Protein AF-A0A482W9V4-F1 (afdb_monomer)

Structure (mmCIF, N/CA/C/O backbone):
data_AF-A0A482W9V4-F1
#
_entry.id   AF-A0A482W9V4-F1
#
loop_
_atom_site.group_PDB
_atom_site.id
_atom_site.type_symbol
_atom_site.label_atom_id
_atom_site.label_alt_id
_atom_site.label_comp_id
_atom_site.label_asym_id
_atom_site.label_entity_id
_atom_site.label_seq_id
_atom_site.pdbx_PDB_ins_code
_atom_site.Cartn_x
_atom_site.Cartn_y
_atom_site.Cartn_z
_atom_site.occupancy
_atom_site.B_iso_or_equiv
_atom_site.auth_seq_id
_atom_site.auth_comp_id
_atom_site.auth_asym_id
_atom_site.auth_atom_id
_atom_site.pdbx_PDB_model_num
ATOM 1 N N . MET A 1 1 ? 4.153 -11.109 2.364 1.00 65.38 1 MET A N 1
ATOM 2 C CA . MET A 1 1 ? 4.503 -10.778 0.962 1.00 65.38 1 MET A CA 1
ATOM 3 C C . MET A 1 1 ? 3.216 -10.373 0.270 1.00 65.38 1 MET A C 1
ATOM 5 O O . MET A 1 1 ? 2.221 -11.025 0.533 1.00 65.38 1 MET A O 1
ATOM 9 N N . VAL A 1 2 ? 3.223 -9.310 -0.537 1.00 76.44 2 VAL A N 1
ATOM 10 C CA . VAL A 1 2 ? 2.031 -8.893 -1.299 1.00 76.44 2 VAL A CA 1
ATOM 11 C C . VAL A 1 2 ? 1.816 -9.875 -2.442 1.00 76.44 2 VAL A C 1
ATOM 13 O O . VAL A 1 2 ? 2.743 -10.057 -3.242 1.00 76.44 2 VAL A O 1
ATOM 16 N N . ASN A 1 3 ? 0.646 -10.504 -2.492 1.00 86.19 3 ASN A N 1
ATOM 17 C CA . ASN A 1 3 ? 0.284 -11.434 -3.559 1.00 86.19 3 ASN A CA 1
ATOM 18 C C . ASN A 1 3 ? -0.063 -10.684 -4.862 1.00 86.19 3 ASN A C 1
ATOM 20 O O . ASN A 1 3 ? -0.162 -9.455 -4.883 1.00 86.19 3 ASN A O 1
ATOM 24 N N . ASP A 1 4 ? -0.215 -11.404 -5.973 1.00 86.88 4 ASP A N 1
ATOM 25 C CA . ASP A 1 4 ? -0.433 -10.760 -7.274 1.00 86.88 4 ASP A CA 1
ATOM 26 C C . ASP A 1 4 ? -1.785 -10.037 -7.377 1.00 86.88 4 ASP A C 1
ATOM 28 O O . ASP A 1 4 ? -1.856 -8.978 -8.002 1.00 86.88 4 ASP A O 1
ATOM 32 N N . GLN A 1 5 ? -2.819 -10.517 -6.680 1.00 87.38 5 GLN A N 1
ATOM 33 C CA . GLN A 1 5 ? -4.115 -9.837 -6.604 1.00 87.38 5 GLN A CA 1
ATOM 34 C C . GLN A 1 5 ? -3.994 -8.477 -5.904 1.00 87.38 5 GLN A C 1
ATOM 36 O O . GLN A 1 5 ? -4.447 -7.457 -6.422 1.00 87.38 5 GLN A O 1
ATOM 41 N N . GLU A 1 6 ? -3.326 -8.439 -4.751 1.00 88.19 6 GLU A N 1
ATOM 42 C CA . GLU A 1 6 ? -3.079 -7.206 -4.004 1.00 88.19 6 GLU A CA 1
ATOM 43 C C . GLU A 1 6 ? -2.221 -6.220 -4.809 1.00 88.19 6 GLU A C 1
ATOM 45 O O . GLU A 1 6 ? -2.440 -5.011 -4.746 1.00 88.19 6 GLU A O 1
ATOM 50 N N . A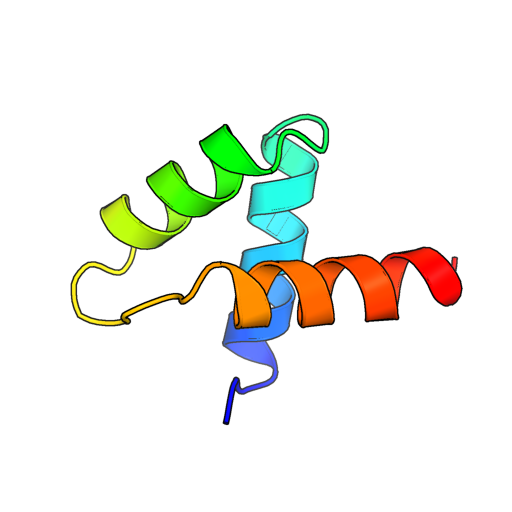RG A 1 7 ? -1.255 -6.711 -5.602 1.00 88.94 7 ARG A N 1
ATOM 51 C CA . ARG A 1 7 ? -0.466 -5.852 -6.501 1.00 88.94 7 ARG A CA 1
ATOM 52 C C . ARG A 1 7 ? -1.350 -5.182 -7.548 1.00 88.94 7 ARG A C 1
ATOM 54 O O . ARG A 1 7 ? -1.210 -3.977 -7.749 1.00 88.94 7 ARG A O 1
ATOM 61 N N . CYS A 1 8 ? -2.240 -5.934 -8.195 1.00 89.31 8 CYS A N 1
ATOM 62 C CA . CYS A 1 8 ? -3.178 -5.391 -9.176 1.00 89.31 8 CYS A CA 1
ATOM 63 C C . CYS A 1 8 ? -4.100 -4.337 -8.557 1.00 89.31 8 CYS A C 1
ATOM 65 O O . CYS A 1 8 ? -4.233 -3.252 -9.117 1.00 89.31 8 CYS A O 1
ATOM 67 N N . GLU A 1 9 ? -4.652 -4.608 -7.375 1.00 90.25 9 GLU A N 1
ATOM 68 C CA . GLU A 1 9 ? -5.498 -3.655 -6.645 1.00 90.25 9 GLU A CA 1
ATOM 69 C C . GLU A 1 9 ? -4.755 -2.364 -6.290 1.00 90.25 9 GLU A C 1
ATOM 71 O O . GLU A 1 9 ? -5.261 -1.269 -6.532 1.00 90.25 9 GLU A O 1
ATOM 76 N N . ILE A 1 10 ? -3.522 -2.467 -5.783 1.00 90.88 10 ILE A N 1
ATOM 77 C CA . ILE A 1 10 ? -2.695 -1.293 -5.473 1.00 90.88 10 ILE A CA 1
ATOM 78 C C . ILE A 1 10 ? -2.491 -0.421 -6.719 1.00 90.88 10 ILE A C 1
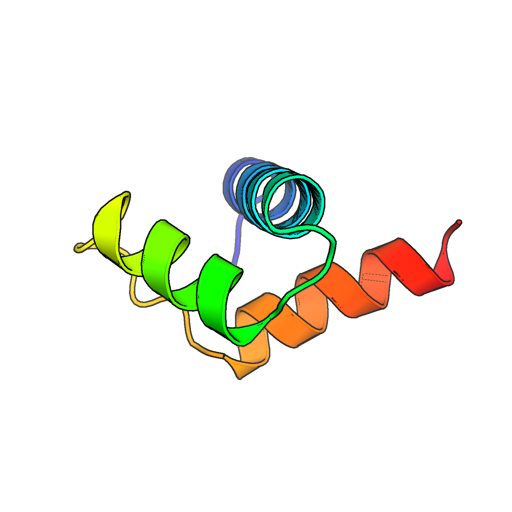ATOM 80 O O . ILE A 1 10 ? -2.615 0.803 -6.641 1.00 90.88 10 ILE A O 1
ATOM 84 N N . ILE A 1 11 ? -2.178 -1.033 -7.864 1.00 90.56 11 ILE A N 1
ATOM 85 C CA . ILE A 1 11 ? -1.950 -0.315 -9.126 1.00 90.56 11 ILE A CA 1
ATOM 86 C C . ILE A 1 11 ? -3.249 0.323 -9.620 1.00 90.56 11 ILE A C 1
ATOM 88 O O . ILE A 1 11 ? -3.237 1.486 -10.023 1.00 90.56 11 ILE A O 1
ATOM 92 N N . PHE A 1 12 ? -4.358 -0.417 -9.560 1.00 91.69 12 PHE A N 1
ATOM 93 C CA . PHE A 1 12 ? -5.674 0.053 -9.978 1.00 91.69 12 PHE A CA 1
ATOM 94 C C . PHE A 1 12 ? -6.110 1.272 -9.159 1.00 91.69 12 PHE A C 1
ATOM 96 O O . PHE A 1 12 ? -6.349 2.340 -9.720 1.00 91.69 12 PHE A O 1
ATOM 103 N N . VAL A 1 13 ? -6.103 1.161 -7.826 1.00 92.38 13 VAL A N 1
ATOM 104 C CA . VAL A 1 13 ? -6.461 2.268 -6.926 1.00 92.38 13 VAL A CA 1
ATOM 105 C C . VAL A 1 13 ? -5.528 3.463 -7.122 1.00 92.38 13 VAL A C 1
ATOM 107 O O . VAL A 1 13 ? -5.981 4.606 -7.119 1.00 92.38 13 VAL A O 1
ATOM 110 N N . TYR A 1 14 ? -4.230 3.232 -7.335 1.00 91.50 14 TYR A N 1
ATOM 111 C CA . TYR A 1 14 ? -3.284 4.309 -7.622 1.00 91.50 14 TYR A CA 1
ATOM 112 C C . TYR A 1 14 ? -3.590 5.042 -8.941 1.00 91.50 14 TYR A C 1
ATOM 114 O O . TYR A 1 14 ? -3.493 6.273 -8.990 1.00 91.50 14 TYR A O 1
ATOM 122 N N . GLY A 1 15 ? -3.981 4.309 -9.988 1.00 90.00 15 GLY A N 1
ATOM 123 C CA . GLY A 1 15 ? -4.428 4.864 -11.267 1.00 90.00 15 GLY A CA 1
ATOM 124 C C . GLY A 1 15 ? -5.686 5.721 -11.123 1.00 90.00 15 GLY A C 1
ATOM 125 O O . GLY A 1 15 ? -5.675 6.886 -11.522 1.00 90.00 15 GLY A O 1
ATOM 126 N N . GLU A 1 16 ? -6.712 5.190 -10.455 1.00 93.62 16 GLU A N 1
ATOM 127 C CA . GLU A 1 16 ? -7.972 5.890 -10.155 1.00 93.62 16 GLU A CA 1
ATOM 128 C C . GLU A 1 16 ? -7.747 7.167 -9.332 1.00 93.62 16 GLU A C 1
ATOM 130 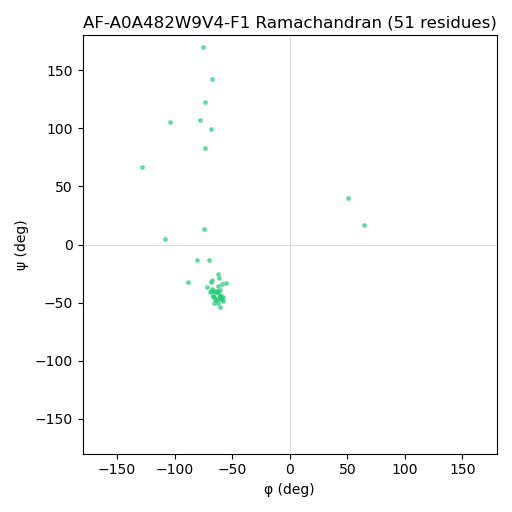O O . GLU A 1 16 ? -8.386 8.197 -9.543 1.00 93.62 16 GLU A O 1
ATOM 135 N N . CYS A 1 17 ? -6.752 7.150 -8.441 1.00 92.06 17 CYS A N 1
ATOM 136 C CA . CYS A 1 17 ? -6.338 8.318 -7.664 1.00 92.06 17 CYS A CA 1
ATOM 137 C C . CYS A 1 17 ? -5.543 9.352 -8.477 1.00 92.06 17 CYS A C 1
ATOM 139 O O . CYS A 1 17 ? -4.887 10.208 -7.884 1.00 92.06 17 CYS A O 1
ATOM 141 N N . ARG A 1 18 ? -5.518 9.273 -9.816 1.00 90.31 18 ARG A N 1
ATOM 142 C CA . ARG A 1 18 ? -4.696 10.133 -10.688 1.00 90.31 18 ARG A CA 1
ATOM 143 C C . ARG A 1 18 ? -3.232 10.169 -10.246 1.00 90.31 18 ARG A C 1
ATOM 145 O O . ARG A 1 18 ? -2.602 11.225 -10.237 1.00 90.31 18 ARG A O 1
ATOM 152 N N . ARG A 1 19 ? -2.698 9.014 -9.833 1.00 86.38 19 ARG A N 1
ATOM 153 C CA . ARG A 1 19 ? -1.329 8.860 -9.313 1.00 86.38 19 ARG A CA 1
ATOM 154 C C . ARG A 1 19 ? -1.068 9.605 -7.989 1.00 86.38 19 ARG A C 1
ATOM 156 O O . ARG A 1 19 ? 0.086 9.773 -7.583 1.00 86.38 19 ARG A O 1
ATOM 163 N N . ASN A 1 20 ? -2.118 10.007 -7.264 1.00 90.06 20 ASN A N 1
ATOM 164 C CA . ASN A 1 20 ? -2.009 10.569 -5.919 1.00 90.06 20 ASN A CA 1
ATOM 165 C C 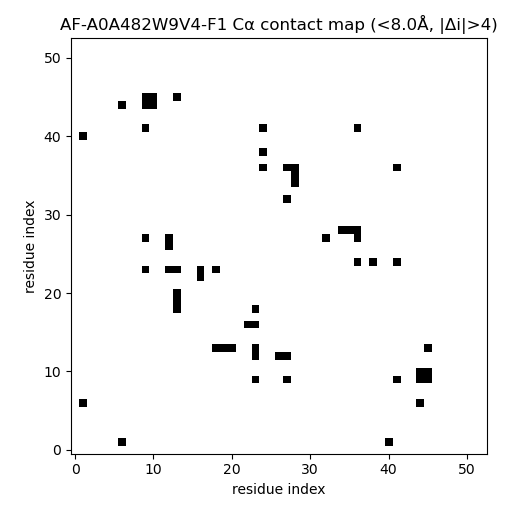. ASN A 1 20 ? -1.785 9.462 -4.884 1.00 90.06 20 ASN A C 1
ATOM 167 O O . ASN A 1 20 ? -2.686 8.715 -4.502 1.00 90.06 20 ASN A O 1
ATOM 171 N N . PHE A 1 21 ? -0.559 9.408 -4.377 1.00 89.25 21 PHE A N 1
ATOM 172 C CA . PHE A 1 21 ? -0.124 8.374 -3.451 1.00 89.25 21 PHE A CA 1
ATOM 173 C C . PHE A 1 21 ? -0.840 8.411 -2.091 1.00 89.25 21 PHE A C 1
ATOM 175 O O . PHE A 1 21 ? -1.187 7.368 -1.539 1.00 89.25 21 PHE A O 1
ATOM 182 N N . LYS A 1 22 ? -1.078 9.609 -1.543 1.00 90.56 22 LYS A N 1
ATOM 183 C CA . LYS A 1 22 ? -1.712 9.772 -0.225 1.00 90.56 22 LYS A CA 1
ATOM 184 C C . LYS A 1 22 ? -3.176 9.339 -0.270 1.00 90.56 22 LYS A C 1
ATOM 186 O O . LYS A 1 22 ? -3.650 8.683 0.653 1.00 90.56 22 LYS A O 1
ATOM 191 N N . GLN A 1 23 ? -3.864 9.682 -1.357 1.00 92.88 23 GLN A N 1
ATOM 192 C CA . GLN A 1 23 ? -5.245 9.274 -1.584 1.00 92.88 23 GLN A CA 1
ATOM 193 C C . GLN A 1 23 ? -5.351 7.760 -1.795 1.00 92.88 23 GLN A C 1
ATOM 195 O O . GLN A 1 23 ? -6.184 7.12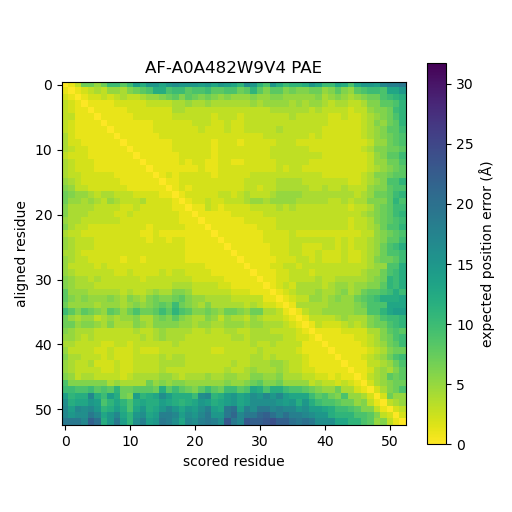3 -1.158 1.00 92.88 23 GLN A O 1
ATOM 200 N N . ALA A 1 24 ? -4.453 7.175 -2.593 1.00 92.19 24 ALA A N 1
A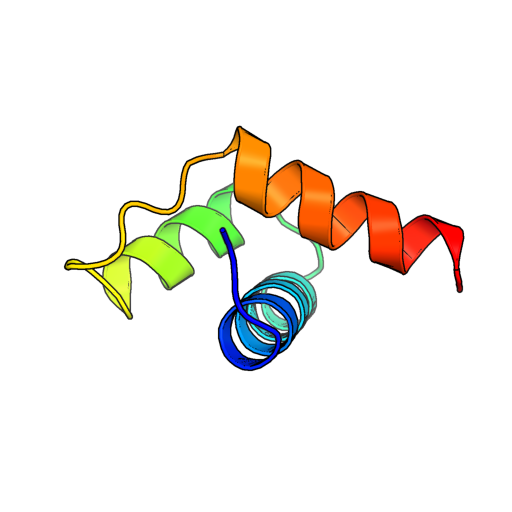TOM 201 C CA . ALA A 1 24 ? -4.449 5.738 -2.855 1.00 92.19 24 ALA A CA 1
ATOM 202 C C . ALA A 1 24 ? -4.257 4.903 -1.581 1.00 92.19 24 ALA A C 1
ATOM 204 O O . ALA A 1 24 ? -4.990 3.943 -1.365 1.00 92.19 24 ALA A O 1
ATOM 205 N N . ILE A 1 25 ? -3.327 5.293 -0.697 1.00 90.50 25 ILE A N 1
ATOM 206 C CA . ILE A 1 25 ? -3.145 4.618 0.600 1.00 90.50 25 ILE A CA 1
ATOM 207 C C . ILE A 1 25 ? -4.420 4.671 1.430 1.00 90.50 25 ILE A C 1
ATOM 209 O O . ILE A 1 25 ? -4.822 3.652 1.983 1.00 90.50 25 ILE A O 1
ATOM 213 N N . ARG A 1 26 ? -5.046 5.848 1.522 1.00 92.12 26 ARG A N 1
ATOM 214 C CA . ARG A 1 26 ? -6.262 6.018 2.313 1.00 92.12 26 ARG A CA 1
ATOM 215 C C . ARG A 1 26 ? -7.37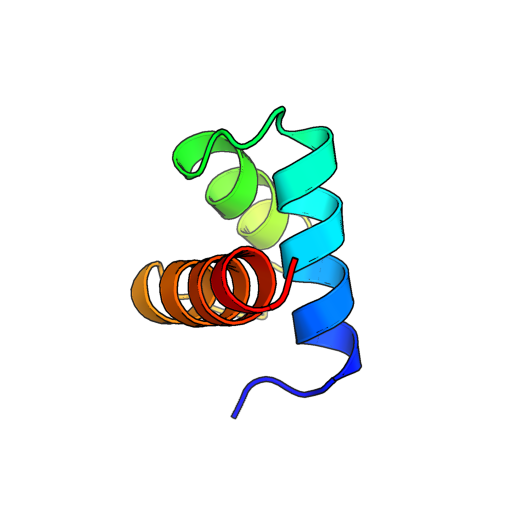6 5.095 1.813 1.00 92.12 26 ARG A C 1
ATOM 217 O O . ARG A 1 26 ? -7.963 4.381 2.613 1.00 92.12 26 ARG A O 1
ATOM 224 N N . ILE A 1 27 ? -7.604 5.049 0.500 1.00 92.62 27 ILE A N 1
ATOM 225 C CA . ILE A 1 27 ? -8.624 4.176 -0.101 1.00 92.62 27 ILE A CA 1
ATOM 226 C C . ILE A 1 27 ? -8.298 2.695 0.125 1.00 92.62 27 ILE A C 1
ATOM 228 O O . ILE A 1 27 ? -9.192 1.911 0.431 1.00 92.62 27 ILE A O 1
ATOM 232 N N . LEU A 1 28 ? -7.028 2.298 0.001 1.00 91.50 28 LEU A N 1
ATOM 233 C CA . LEU A 1 28 ? -6.604 0.920 0.262 1.00 91.50 28 LEU A CA 1
ATOM 234 C C . LEU A 1 28 ? -6.842 0.517 1.725 1.00 91.50 28 LEU A C 1
ATOM 236 O O . LEU A 1 28 ? -7.304 -0.590 1.979 1.00 91.50 28 LEU A O 1
ATOM 240 N N . GLN A 1 29 ? -6.573 1.413 2.678 1.00 89.81 29 GLN A N 1
ATOM 241 C CA . GLN A 1 29 ? -6.848 1.185 4.101 1.00 89.81 29 GLN A CA 1
ATOM 242 C C . GLN A 1 29 ? -8.352 1.119 4.400 1.00 89.81 29 GLN A C 1
ATOM 244 O O . GLN A 1 29 ? -8.771 0.301 5.211 1.00 89.81 29 GLN A O 1
ATOM 249 N N . GLU A 1 30 ? -9.163 1.946 3.734 1.00 91.06 30 GLU A N 1
ATOM 250 C CA . GLU A 1 30 ? -10.624 1.939 3.876 1.00 91.06 30 GLU A CA 1
ATOM 251 C C . GLU A 1 30 ? -11.259 0.665 3.281 1.00 91.06 30 GLU A C 1
ATOM 253 O O . GLU A 1 30 ? -12.147 0.086 3.902 1.00 91.06 30 GLU A O 1
ATOM 258 N N . ARG A 1 31 ? -10.794 0.183 2.115 1.00 90.44 31 ARG A N 1
ATOM 259 C CA . ARG A 1 31 ? -11.292 -1.067 1.497 1.00 90.44 31 ARG A CA 1
ATOM 260 C C . ARG A 1 31 ? -10.852 -2.322 2.236 1.00 90.44 31 ARG A C 1
ATOM 262 O O . ARG A 1 31 ? -11.598 -3.297 2.287 1.00 90.44 31 ARG A O 1
ATOM 269 N N . TYR A 1 32 ? -9.634 -2.310 2.762 1.00 87.81 32 TYR A N 1
ATOM 270 C CA . TYR A 1 32 ? -9.005 -3.485 3.349 1.00 87.81 32 TYR A CA 1
ATOM 271 C C . TYR A 1 32 ? -8.482 -3.157 4.753 1.00 87.81 32 TYR A C 1
ATOM 273 O O . TYR A 1 32 ? -7.273 -3.183 4.981 1.00 87.81 32 TYR A O 1
ATOM 281 N N . PRO A 1 33 ? -9.366 -2.886 5.730 1.00 84.75 33 PRO A N 1
ATOM 282 C CA . PRO A 1 33 ? -8.956 -2.487 7.080 1.00 84.75 33 PRO A CA 1
ATOM 283 C C . PRO A 1 33 ? -8.141 -3.570 7.804 1.00 84.75 33 PRO A C 1
ATOM 285 O O . PRO A 1 33 ? -7.310 -3.264 8.656 1.00 84.75 33 PRO A O 1
ATOM 288 N N . ASN A 1 34 ? -8.331 -4.837 7.422 1.00 85.81 34 ASN A N 1
ATOM 289 C CA . ASN A 1 34 ? -7.580 -5.979 7.949 1.00 85.81 34 ASN A CA 1
ATOM 290 C C . ASN A 1 34 ? -6.198 -6.142 7.298 1.00 85.81 34 ASN A C 1
ATOM 292 O O . ASN A 1 34 ? -5.366 -6.905 7.789 1.00 85.81 34 ASN A O 1
ATOM 296 N N . VAL A 1 35 ? -5.944 -5.444 6.189 1.00 80.31 35 VAL A N 1
ATOM 297 C CA . VAL A 1 35 ? -4.666 -5.471 5.483 1.00 80.31 35 VAL A CA 1
ATOM 298 C C . VAL A 1 35 ? -3.932 -4.176 5.791 1.00 80.31 35 VAL A C 1
ATOM 300 O O . VAL A 1 35 ? -4.239 -3.104 5.273 1.00 80.31 35 VAL A O 1
ATOM 303 N N . SER A 1 36 ? -2.916 -4.269 6.647 1.00 79.00 36 SER A N 1
ATOM 304 C CA . SER A 1 36 ? -2.067 -3.120 6.953 1.00 79.00 36 SER A CA 1
ATOM 305 C C . SER A 1 36 ? -1.140 -2.817 5.769 1.00 79.00 36 SER A C 1
ATOM 307 O O . SER A 1 36 ? 0.020 -3.239 5.718 1.00 79.00 36 SER A O 1
ATOM 309 N N . TYR A 1 37 ? -1.653 -2.088 4.774 1.00 81.00 37 TYR A N 1
ATOM 310 C CA . TYR A 1 37 ? -0.845 -1.591 3.666 1.00 81.00 37 TYR A CA 1
ATOM 311 C C . TYR A 1 37 ? 0.128 -0.530 4.171 1.00 81.00 37 TYR A C 1
ATOM 313 O O . TYR A 1 37 ? -0.208 0.645 4.336 1.00 81.00 37 TYR A O 1
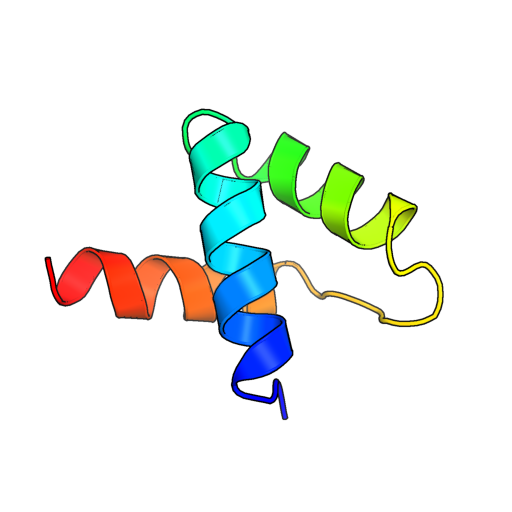ATOM 321 N N . SER A 1 38 ? 1.376 -0.940 4.399 1.00 83.94 38 SER A N 1
ATOM 322 C CA . SER A 1 38 ? 2.429 0.020 4.716 1.00 83.94 38 SER A CA 1
ATOM 323 C C . SER A 1 38 ? 2.724 0.914 3.498 1.00 83.94 38 SER A C 1
ATOM 325 O O . SER A 1 38 ? 2.799 0.420 2.365 1.00 83.94 38 SER A O 1
ATOM 327 N N . PRO A 1 39 ? 3.001 2.215 3.693 1.00 85.12 39 PRO A N 1
ATOM 328 C CA . PRO A 1 39 ? 3.371 3.106 2.594 1.00 85.12 39 PRO A CA 1
ATOM 329 C C . PRO A 1 39 ? 4.582 2.608 1.789 1.00 85.12 39 PRO A C 1
ATOM 331 O O . PRO A 1 39 ? 4.650 2.800 0.579 1.00 85.12 39 PRO A O 1
ATOM 334 N N . LYS A 1 40 ? 5.538 1.928 2.437 1.00 87.19 40 LYS A N 1
ATOM 335 C CA . LYS A 1 40 ? 6.708 1.342 1.761 1.00 87.19 40 LYS A CA 1
ATOM 336 C C . LYS A 1 40 ? 6.304 0.281 0.735 1.00 87.19 40 LYS A C 1
ATOM 338 O O . LYS A 1 40 ? 6.867 0.244 -0.356 1.00 87.19 40 LYS A O 1
ATOM 343 N N . VAL A 1 41 ? 5.324 -0.552 1.076 1.00 86.31 41 VAL A N 1
ATOM 344 C CA . VAL A 1 41 ? 4.809 -1.604 0.197 1.00 86.31 41 VAL A CA 1
ATOM 345 C C . VAL A 1 41 ? 4.114 -1.002 -1.020 1.00 86.31 41 VAL A C 1
ATOM 347 O O . VAL A 1 41 ? 4.465 -1.348 -2.147 1.00 86.31 41 VAL A O 1
ATOM 350 N N . VAL A 1 42 ? 3.203 -0.051 -0.801 1.00 85.38 42 VAL A N 1
ATOM 351 C CA . VAL A 1 42 ? 2.473 0.617 -1.889 1.00 85.38 42 VAL A CA 1
ATOM 352 C C . VAL A 1 42 ? 3.453 1.332 -2.826 1.00 85.38 42 VAL A C 1
ATOM 354 O O . VAL A 1 42 ? 3.366 1.158 -4.039 1.00 85.38 42 VAL A O 1
ATOM 357 N N . LYS A 1 43 ? 4.460 2.047 -2.289 1.00 87.44 43 LYS A N 1
ATOM 358 C CA . LYS A 1 43 ? 5.515 2.668 -3.117 1.00 87.44 43 LYS A CA 1
ATOM 359 C C . LYS A 1 43 ? 6.248 1.637 -3.961 1.00 87.44 43 LYS A C 1
ATOM 361 O O . LYS A 1 43 ? 6.421 1.860 -5.151 1.00 87.44 43 LYS A O 1
ATOM 366 N N . LYS A 1 44 ? 6.679 0.525 -3.361 1.00 88.06 44 LYS A N 1
ATOM 367 C CA . LYS A 1 44 ? 7.450 -0.505 -4.065 1.00 88.06 44 LYS A CA 1
ATOM 368 C C . LYS A 1 44 ? 6.663 -1.086 -5.242 1.00 88.06 44 LYS A C 1
ATOM 370 O O . LYS A 1 44 ? 7.222 -1.201 -6.324 1.00 88.06 44 LYS A O 1
ATOM 375 N N . VAL A 1 45 ? 5.380 -1.400 -5.049 1.00 86.50 45 VAL A N 1
ATOM 376 C CA . VAL A 1 45 ? 4.509 -1.948 -6.105 1.00 86.50 45 VAL A CA 1
ATOM 377 C C . VAL A 1 45 ? 4.301 -0.943 -7.239 1.00 86.50 45 VAL A C 1
ATOM 379 O O . VAL A 1 45 ? 4.466 -1.293 -8.405 1.00 86.50 45 VAL A O 1
ATOM 382 N N . VAL A 1 46 ? 3.992 0.311 -6.901 1.00 84.81 46 VAL A N 1
ATOM 383 C CA . VAL A 1 46 ? 3.745 1.369 -7.889 1.00 84.81 46 VAL A CA 1
ATOM 384 C C . VAL A 1 46 ? 5.014 1.706 -8.684 1.00 84.81 46 VAL A C 1
ATOM 386 O O . VAL A 1 46 ? 4.967 1.770 -9.910 1.00 84.81 46 VAL A O 1
ATOM 389 N N . PHE A 1 47 ? 6.166 1.861 -8.020 1.00 82.69 47 PHE A N 1
ATOM 390 C CA . PHE A 1 47 ? 7.438 2.168 -8.691 1.00 82.69 47 PHE A CA 1
ATOM 391 C C . PHE A 1 47 ? 7.938 1.022 -9.575 1.00 82.69 47 PHE A C 1
ATOM 393 O O . PHE A 1 47 ? 8.408 1.279 -10.680 1.00 82.69 47 PHE A O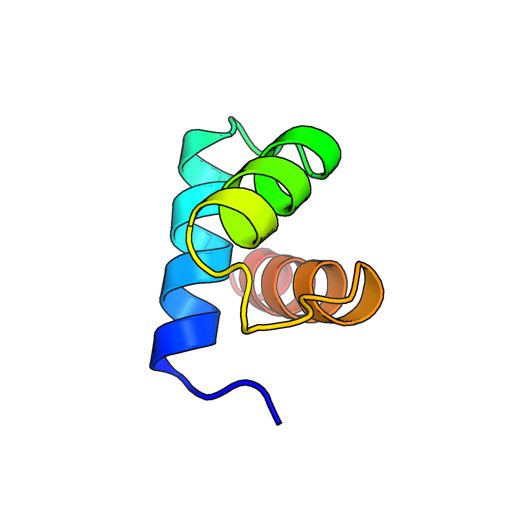 1
ATOM 400 N N . LEU A 1 48 ? 7.810 -0.233 -9.127 1.00 71.56 48 LEU A N 1
ATOM 401 C CA . LEU A 1 48 ? 8.209 -1.397 -9.927 1.00 71.56 48 LEU A CA 1
ATOM 402 C C . LEU A 1 48 ? 7.415 -1.519 -11.230 1.00 71.56 48 LEU A C 1
ATOM 404 O O . LEU A 1 48 ? 7.938 -2.055 -12.195 1.00 71.56 48 LEU A O 1
ATOM 408 N N . LYS A 1 49 ? 6.168 -1.041 -11.269 1.00 63.47 49 LYS A N 1
ATOM 409 C CA . LYS A 1 49 ? 5.333 -1.087 -12.476 1.00 63.47 49 LYS A CA 1
ATOM 410 C C . LYS A 1 49 ? 5.502 0.128 -13.383 1.00 63.47 49 LYS A C 1
ATOM 412 O O . LYS A 1 49 ? 5.421 -0.041 -14.591 1.00 63.47 49 LYS A O 1
ATOM 417 N N . ILE A 1 50 ? 5.770 1.314 -12.830 1.00 57.88 50 ILE A N 1
ATOM 418 C CA . ILE A 1 50 ? 6.061 2.520 -13.628 1.00 57.88 50 ILE A CA 1
ATOM 419 C C . ILE A 1 50 ? 7.404 2.400 -14.357 1.00 57.88 50 ILE A C 1
ATOM 421 O O . ILE A 1 50 ? 7.525 2.915 -15.453 1.00 57.88 50 ILE A O 1
ATOM 425 N N . LEU A 1 51 ? 8.398 1.702 -13.796 1.00 50.56 51 LEU A N 1
ATOM 426 C CA . LEU A 1 51 ? 9.688 1.485 -14.470 1.00 50.56 51 LEU A CA 1
ATOM 427 C C . LEU A 1 51 ? 9.592 0.529 -15.681 1.00 50.56 51 LEU A C 1
ATOM 429 O O . LEU A 1 51 ? 10.538 0.418 -16.450 1.00 50.56 51 LEU A O 1
ATOM 433 N N . VAL A 1 52 ? 8.480 -0.198 -15.825 1.00 50.31 52 VAL A N 1
ATOM 434 C CA . VAL A 1 52 ? 8.285 -1.248 -16.845 1.00 50.31 52 VAL A CA 1
ATOM 435 C C . VAL A 1 52 ? 7.295 -0.798 -17.940 1.00 50.31 52 VAL A C 1
ATOM 437 O O . VAL A 1 52 ? 6.963 -1.579 -18.828 1.00 50.31 52 VAL A O 1
ATOM 440 N N . LEU A 1 53 ? 6.834 0.457 -17.892 1.00 48.38 53 LEU A N 1
ATOM 441 C CA . LEU A 1 53 ? 5.998 1.120 -18.902 1.00 48.38 53 LEU A CA 1
ATOM 442 C C . LEU A 1 53 ? 6.744 2.325 -19.476 1.00 48.38 53 LEU A C 1
ATOM 444 O O . LEU A 1 53 ? 6.619 2.541 -20.698 1.00 48.38 53 LEU A O 1
#

InterPro domains:
  IPR032135 Helix-turn-helix domain (DUF4817) [PF16087] (5-35)

Secondary structure (DSSP, 8-state):
---HHHHHHHHHHHHHTTT-HHHHHHHHHHH-TTS---HHHHHHHHHHHHTT-

Solvent-accessible surface area (backbone atoms only — not comparable to full-atom values): 3190 Å² total; per-residue (Å²): 132,86,51,74,68,57,50,52,50,54,47,50,46,24,54,76,40,74,68,35,64,72,58,24,53,53,51,50,40,70,76,33,72,90,49,85,76,47,70,69,57,56,49,51,55,48,52,62,53,60,77,75,107

Foldseek 3Di:
DQDPVNLVLLQVLCVVVVNDLVRSQVVCCVVCVVDPDDSVNSVVSNVVVVVVD

Sequence (53 aa):
MVNDQERCEIIFVYGECRRNFKQAIRILQERYPNVSYSPKVVKKVVFLKILVL

Mean predicted aligned error: 4.59 Å

pLDDT: mean 84.14, std 11.13, range [48.38, 93.62]

Nearest PDB structures (foldseek):
  7s03-assembly1_A-2  TM=6.169E-01  e=1.499E+00  Homo sapiens
  4u7b-assembly2_G-2  TM=7.433E-01  e=5.829E+00  Drosophila mauritiana
  4ets-assembly1_B  TM=7.095E-01  e=6.595E+00  Campylobacter jejuni subsp. jejuni
  2rn7-assembly1_A  TM=6.197E-01  e=5.480E+00  Shigella flexneri

Radius of gyration: 10.06 Å; Cα contacts (8 Å, |Δi|>4): 30; chains: 1; bounding box: 21×22×27 Å

Organism: Asbolus verrucosus (NCBI:txid1661398)